Protein AF-A0A3C1KL51-F1 (afdb_monomer_lite)

Secondary structure (DSSP, 8-state):
-HHHHHHHHHHHHHHHH-GGGGTT-TTTSHHHHHHHHHHIIIIIIIIHHHHHHHHHHHHHHHTS--S-HHHHHHHHHHHHT-

Foldseek 3Di:
DQVVLVVLVVLLVVCVVPVCSCVPDPCSHSVNSVVVSVCCNCQVPVVVVCLVCVQVCVCVVVVHHDPDPVVSVVVVVVSVVD

Structure (mmCIF, N/CA/C/O backbone):
data_AF-A0A3C1KL51-F1
#
_entry.id   AF-A0A3C1KL51-F1
#
loop_
_atom_site.group_PDB
_atom_site.id
_atom_site.type_symbol
_atom_site.label_atom_id
_atom_site.label_alt_id
_atom_site.label_comp_id
_atom_site.label_asym_id
_atom_site.label_entity_id
_atom_site.label_seq_id
_atom_site.pdbx_PDB_ins_code
_atom_site.Cartn_x
_atom_site.Cartn_y
_atom_site.Cartn_z
_atom_site.occupancy
_atom_site.B_iso_or_equiv
_atom_site.auth_seq_id
_atom_site.auth_comp_id
_atom_site.auth_asym_id
_atom_site.auth_atom_id
_atom_site.pdbx_PDB_model_num
ATOM 1 N N . TRP A 1 1 ? -3.441 -5.050 -1.682 1.00 96.50 1 TRP A N 1
ATOM 2 C CA . TRP A 1 1 ? -2.145 -4.373 -1.890 1.00 96.50 1 TRP A CA 1
ATOM 3 C C . TRP A 1 1 ? -0.944 -5.299 -2.014 1.00 96.50 1 TRP A C 1
ATOM 5 O O . TRP A 1 1 ? -0.129 -5.030 -2.882 1.00 96.50 1 TRP A O 1
ATOM 15 N N . GLY A 1 2 ? -0.836 -6.395 -1.245 1.00 96.69 2 GLY A N 1
ATOM 16 C CA . GLY A 1 2 ? 0.330 -7.299 -1.315 1.00 96.69 2 GLY A CA 1
ATOM 17 C C . GLY A 1 2 ? 0.667 -7.784 -2.727 1.00 96.69 2 GLY A C 1
ATOM 18 O O . GLY A 1 2 ? 1.779 -7.573 -3.192 1.00 96.69 2 GLY A O 1
ATOM 19 N N . ILE A 1 3 ? -0.316 -8.330 -3.449 1.00 98.25 3 ILE A N 1
ATOM 20 C CA . ILE A 1 3 ? -0.134 -8.772 -4.843 1.00 98.25 3 ILE A CA 1
ATOM 21 C C . ILE A 1 3 ? 0.331 -7.615 -5.738 1.00 98.25 3 ILE A C 1
ATOM 23 O O . ILE A 1 3 ? 1.314 -7.756 -6.451 1.00 98.25 3 ILE A O 1
ATOM 27 N N . VAL A 1 4 ? -0.330 -6.455 -5.663 1.00 97.88 4 VAL A N 1
ATOM 28 C CA . VAL A 1 4 ? 0.011 -5.276 -6.479 1.00 97.88 4 VAL A CA 1
ATOM 29 C C . VAL A 1 4 ? 1.448 -4.822 -6.216 1.00 97.88 4 VAL A C 1
ATOM 31 O O . VAL A 1 4 ? 2.231 -4.709 -7.153 1.00 97.88 4 VAL A O 1
ATOM 34 N N . GLY A 1 5 ? 1.819 -4.616 -4.950 1.00 97.69 5 GLY A N 1
ATOM 35 C CA . GLY A 1 5 ? 3.165 -4.186 -4.578 1.00 97.69 5 GLY A CA 1
ATOM 36 C C . GLY A 1 5 ? 4.235 -5.182 -5.027 1.00 97.69 5 GLY A C 1
ATOM 37 O O . GLY A 1 5 ? 5.225 -4.777 -5.632 1.00 97.69 5 GLY A O 1
ATOM 38 N N . MET A 1 6 ? 4.015 -6.483 -4.809 1.00 98.44 6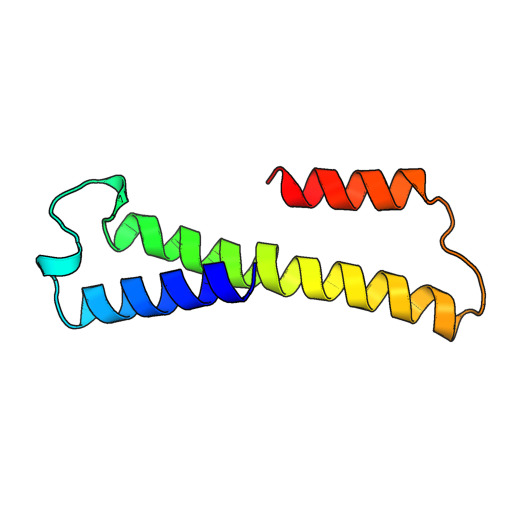 MET A N 1
ATOM 39 C CA . MET A 1 6 ? 4.958 -7.528 -5.220 1.00 98.44 6 MET A CA 1
ATOM 40 C C . MET A 1 6 ? 5.073 -7.650 -6.747 1.00 98.44 6 MET A C 1
ATOM 42 O O . MET A 1 6 ? 6.183 -7.797 -7.247 1.00 98.44 6 MET A O 1
ATOM 46 N N . LEU A 1 7 ? 3.975 -7.520 -7.502 1.00 98.50 7 LEU A N 1
ATOM 47 C CA . LEU A 1 7 ? 4.003 -7.532 -8.972 1.00 98.50 7 LEU A CA 1
ATOM 48 C C . LEU A 1 7 ? 4.773 -6.338 -9.545 1.00 98.50 7 LEU A C 1
ATOM 50 O O . LEU A 1 7 ? 5.586 -6.524 -10.448 1.00 98.50 7 LEU A O 1
ATOM 54 N N . VAL A 1 8 ? 4.583 -5.130 -9.000 1.00 98.25 8 VAL A N 1
ATOM 55 C CA . VAL A 1 8 ? 5.416 -3.974 -9.383 1.00 98.25 8 VAL A CA 1
ATOM 56 C C . VAL A 1 8 ? 6.879 -4.239 -9.017 1.00 98.25 8 VAL A C 1
ATOM 58 O O . VAL A 1 8 ? 7.763 -3.882 -9.786 1.00 98.25 8 VAL A O 1
ATOM 61 N N . GLY A 1 9 ? 7.142 -4.932 -7.904 1.00 98.38 9 GLY A N 1
ATOM 62 C CA . GLY A 1 9 ? 8.478 -5.394 -7.514 1.00 98.38 9 GLY A CA 1
ATOM 63 C C . GLY A 1 9 ? 9.128 -6.304 -8.556 1.00 98.38 9 GLY A C 1
ATOM 64 O O . GLY A 1 9 ? 10.261 -6.065 -8.967 1.00 98.38 9 GLY A O 1
ATOM 65 N N . VAL A 1 10 ? 8.390 -7.308 -9.036 1.00 98.56 10 VAL A N 1
ATOM 66 C CA . VAL A 1 10 ? 8.831 -8.196 -10.124 1.00 98.56 10 VAL A CA 1
ATOM 67 C C . VAL A 1 10 ? 9.089 -7.401 -11.405 1.00 98.56 10 VAL A C 1
ATOM 69 O O . VAL A 1 10 ? 10.112 -7.612 -12.053 1.00 98.56 10 VAL A O 1
ATOM 72 N N . LEU A 1 11 ? 8.215 -6.450 -11.748 1.00 98.19 11 LEU A N 1
ATOM 73 C CA . LEU A 1 11 ? 8.383 -5.601 -12.927 1.00 98.19 11 LEU A CA 1
ATOM 74 C C . LEU A 1 11 ? 9.663 -4.758 -12.850 1.00 98.19 11 LEU A C 1
ATOM 76 O O . LEU A 1 11 ? 10.460 -4.779 -13.784 1.00 98.19 11 LEU A O 1
ATOM 80 N N . ILE A 1 12 ? 9.897 -4.042 -11.746 1.00 98.44 12 ILE A N 1
ATOM 81 C CA . ILE A 1 12 ? 11.094 -3.198 -11.610 1.00 98.44 12 ILE A CA 1
ATOM 82 C C . ILE A 1 12 ? 12.376 -4.031 -11.477 1.00 98.44 12 ILE A C 1
ATOM 84 O O . ILE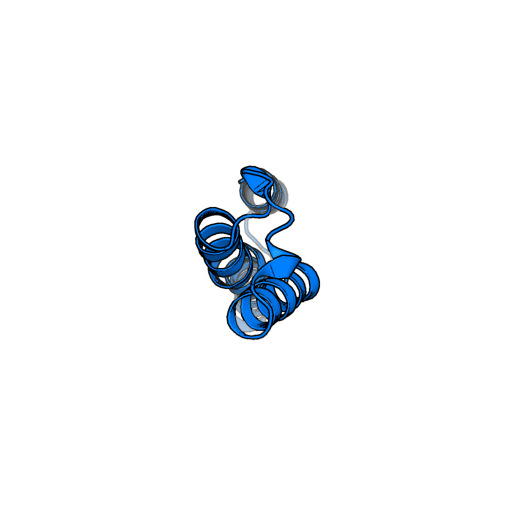 A 1 12 ? 13.433 -3.596 -11.927 1.00 98.44 12 ILE A O 1
ATOM 88 N N . ALA A 1 13 ? 12.300 -5.245 -10.925 1.00 98.62 13 ALA A N 1
ATOM 89 C CA . ALA A 1 13 ? 13.412 -6.192 -10.960 1.00 98.62 13 ALA A CA 1
ATOM 90 C C . ALA A 1 13 ? 13.719 -6.629 -12.403 1.00 98.62 13 ALA A C 1
ATOM 92 O O . ALA A 1 13 ? 14.879 -6.649 -12.812 1.00 98.62 13 ALA A O 1
ATOM 93 N N . ALA A 1 14 ? 12.687 -6.899 -13.209 1.00 98.44 14 ALA A 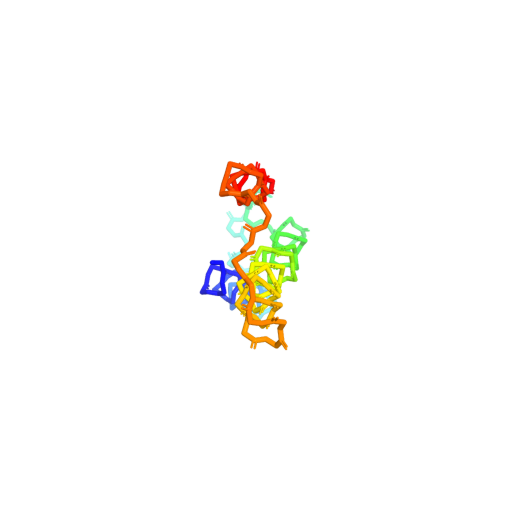N 1
ATOM 94 C CA . ALA A 1 14 ? 12.850 -7.210 -14.625 1.00 98.44 14 ALA A CA 1
ATOM 95 C C . ALA A 1 14 ? 13.408 -6.019 -15.423 1.00 98.44 14 ALA A C 1
ATOM 97 O O . ALA A 1 14 ? 14.211 -6.236 -16.320 1.00 98.44 14 ALA A O 1
ATOM 98 N N . GLN A 1 15 ? 13.070 -4.772 -15.076 1.00 98.38 15 GLN A N 1
ATOM 99 C CA . GLN A 1 15 ? 13.660 -3.571 -15.689 1.00 98.38 15 GLN A CA 1
ATOM 100 C C . GLN A 1 15 ? 15.159 -3.415 -15.405 1.00 98.38 15 GLN A C 1
ATOM 102 O O . GLN A 1 15 ? 15.873 -2.860 -16.239 1.00 98.38 15 GLN A O 1
ATOM 107 N N . LEU A 1 16 ? 15.646 -3.906 -14.258 1.00 97.94 16 LEU A N 1
ATOM 108 C CA . LEU A 1 16 ? 17.084 -3.963 -13.969 1.00 97.94 16 LEU A CA 1
ATOM 109 C C . LEU A 1 16 ? 17.792 -5.031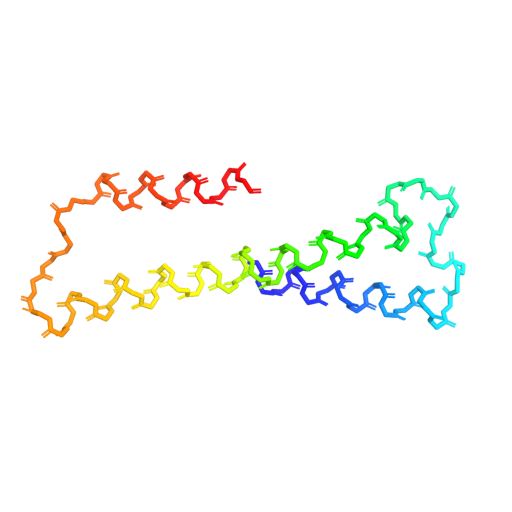 -14.810 1.00 97.94 16 LEU A C 1
ATOM 111 O O . LEU A 1 16 ? 18.914 -4.806 -15.252 1.00 97.94 16 LEU A O 1
ATOM 115 N N . ALA A 1 17 ? 17.142 -6.176 -15.042 1.00 98.44 17 ALA A N 1
ATOM 116 C CA . ALA A 1 17 ? 17.688 -7.255 -15.868 1.00 98.44 17 ALA A CA 1
ATOM 117 C C . ALA A 1 17 ? 17.613 -6.946 -17.376 1.00 98.44 17 ALA A C 1
ATOM 119 O O . ALA A 1 17 ? 18.538 -7.248 -18.126 1.00 98.44 17 ALA A O 1
ATOM 120 N N . PHE A 1 18 ? 16.519 -6.323 -17.815 1.00 98.00 18 PHE A N 1
ATOM 121 C CA . PHE A 1 18 ? 16.203 -6.021 -19.208 1.00 98.00 18 PHE A CA 1
ATOM 122 C C . PHE A 1 18 ? 15.728 -4.562 -19.335 1.00 98.00 18 PHE A C 1
ATOM 124 O O . PHE A 1 18 ? 14.523 -4.294 -19.273 1.00 98.00 18 PHE A O 1
ATOM 131 N N . PRO A 1 19 ? 16.644 -3.598 -19.561 1.00 96.56 19 PRO A N 1
ATOM 132 C CA . PRO A 1 19 ? 16.312 -2.170 -19.582 1.00 96.56 19 PRO A CA 1
ATOM 133 C C . PRO A 1 19 ? 15.240 -1.757 -20.600 1.00 96.56 19 PRO A C 1
ATOM 135 O O . PRO A 1 19 ? 14.545 -0.769 -20.374 1.00 96.56 19 PRO A O 1
ATOM 138 N N . ILE A 1 20 ? 15.039 -2.531 -21.672 1.00 97.12 20 ILE A N 1
ATOM 139 C CA . ILE A 1 20 ? 13.970 -2.313 -22.664 1.00 97.12 20 ILE A CA 1
ATOM 140 C C . ILE A 1 20 ? 12.561 -2.307 -22.042 1.00 97.12 20 ILE A C 1
ATOM 142 O O . ILE A 1 20 ? 11.659 -1.644 -22.547 1.00 97.12 20 ILE A O 1
ATOM 146 N N . LEU A 1 21 ? 12.374 -2.967 -20.894 1.00 97.25 21 LEU A N 1
ATOM 147 C CA . LEU A 1 21 ? 11.107 -2.988 -20.155 1.00 97.25 21 LEU A CA 1
ATOM 148 C C . LEU A 1 21 ? 10.784 -1.660 -19.444 1.00 97.25 21 LEU A C 1
ATOM 150 O O . LEU A 1 21 ? 9.781 -1.565 -18.736 1.00 97.25 21 LEU A O 1
ATOM 154 N N . ASN A 1 22 ? 11.612 -0.622 -19.603 1.00 96.81 22 ASN A N 1
ATOM 155 C CA . ASN A 1 22 ? 11.232 0.750 -19.257 1.00 96.81 22 ASN A CA 1
ATOM 156 C C . ASN A 1 22 ? 10.268 1.365 -20.290 1.00 96.81 22 ASN A C 1
ATOM 158 O O . ASN A 1 22 ? 9.582 2.333 -19.959 1.00 96.81 22 ASN A O 1
ATOM 162 N N . PHE A 1 23 ? 10.187 0.788 -21.498 1.00 96.25 23 PHE A N 1
ATOM 163 C CA . PHE A 1 23 ? 9.302 1.180 -22.606 1.00 96.25 23 PHE A CA 1
ATOM 164 C C . PHE A 1 23 ? 9.483 2.614 -23.129 1.00 96.25 23 PHE A C 1
ATOM 166 O O . PHE A 1 23 ? 8.611 3.103 -23.839 1.00 96.25 23 PHE A O 1
ATOM 173 N N . ASP A 1 24 ? 10.566 3.305 -22.758 1.00 95.94 24 ASP A N 1
ATOM 174 C CA . ASP A 1 24 ? 10.819 4.718 -23.087 1.00 95.94 24 ASP A CA 1
ATOM 175 C C . ASP A 1 24 ? 9.657 5.673 -22.730 1.00 95.94 24 ASP A C 1
ATOM 177 O O . ASP A 1 24 ? 9.537 6.775 -23.266 1.00 95.94 24 ASP A O 1
ATOM 181 N N . LEU A 1 25 ? 8.807 5.276 -21.774 1.00 96.94 25 LEU A N 1
ATOM 182 C CA . LEU A 1 25 ? 7.700 6.082 -21.266 1.00 96.94 25 LEU A CA 1
ATOM 183 C C . LEU A 1 25 ? 8.022 6.610 -19.862 1.00 96.94 25 LEU A C 1
ATOM 185 O O . LEU A 1 25 ? 8.535 5.883 -19.004 1.00 96.94 25 LEU A O 1
ATOM 189 N N . PRO A 1 26 ? 7.661 7.866 -19.554 1.00 95.56 26 PRO A N 1
ATOM 190 C CA . PRO A 1 26 ? 8.054 8.478 -18.292 1.00 95.56 26 PRO A CA 1
ATOM 191 C C . PRO A 1 26 ? 7.402 7.805 -17.072 1.00 95.56 26 PRO A C 1
ATOM 193 O O . PRO A 1 26 ? 8.049 7.694 -16.032 1.00 95.56 26 PRO A O 1
ATOM 196 N N . TRP A 1 27 ? 6.156 7.323 -17.169 1.00 96.38 27 TRP A N 1
ATOM 197 C CA . TRP A 1 27 ? 5.422 6.690 -16.055 1.00 96.38 27 TRP A CA 1
ATOM 198 C C . TRP A 1 27 ? 5.762 5.214 -15.816 1.00 96.38 27 TRP A C 1
ATOM 200 O O . TRP A 1 27 ? 5.488 4.719 -14.727 1.00 96.38 27 TRP A O 1
ATOM 210 N N . THR A 1 28 ? 6.377 4.520 -16.775 1.00 97.19 28 THR A N 1
ATOM 211 C CA . THR A 1 28 ? 6.869 3.144 -16.581 1.00 97.19 28 THR A CA 1
ATOM 212 C C . THR A 1 28 ? 8.356 3.080 -16.262 1.00 97.19 28 THR A C 1
ATOM 214 O O . THR A 1 28 ? 8.868 1.994 -16.022 1.00 97.19 28 THR A O 1
ATOM 217 N N . SER A 1 29 ? 9.061 4.213 -16.232 1.00 97.75 29 SER A N 1
ATOM 218 C CA . SER A 1 29 ? 10.484 4.236 -15.896 1.00 97.75 29 SER A CA 1
ATOM 219 C C . SER A 1 29 ? 10.761 3.683 -14.490 1.00 97.75 29 SER A C 1
ATOM 221 O O . SER A 1 29 ? 10.057 4.002 -13.524 1.00 97.75 29 SER A O 1
ATOM 223 N N . PHE A 1 30 ? 11.843 2.913 -14.352 1.00 97.94 30 PHE A N 1
ATOM 224 C CA . PHE A 1 30 ? 12.291 2.320 -13.088 1.00 97.94 30 PHE A CA 1
ATOM 225 C C . PHE A 1 30 ? 12.370 3.353 -11.956 1.00 97.94 30 PHE A C 1
ATOM 227 O O . PHE A 1 30 ? 11.924 3.103 -10.836 1.00 97.94 30 PHE A O 1
ATOM 234 N N . GLY A 1 31 ? 12.882 4.551 -12.258 1.00 97.25 31 GLY A N 1
ATOM 235 C CA . GLY A 1 31 ? 13.019 5.637 -11.287 1.00 97.25 31 GLY A CA 1
ATOM 236 C C . GLY A 1 31 ? 11.693 6.086 -10.662 1.00 97.25 31 GLY A C 1
ATOM 237 O O . GLY A 1 31 ? 11.681 6.451 -9.489 1.00 97.25 31 GLY A O 1
ATOM 238 N N . ARG A 1 32 ? 10.574 6.017 -11.401 1.00 97.75 32 ARG A N 1
ATOM 239 C CA . ARG A 1 32 ? 9.236 6.362 -10.886 1.00 97.75 32 ARG A CA 1
ATOM 240 C C . ARG A 1 32 ? 8.497 5.162 -10.303 1.00 97.75 32 ARG A C 1
ATOM 242 O O . ARG A 1 32 ? 7.818 5.304 -9.289 1.00 97.75 32 ARG A O 1
ATOM 249 N N . LEU A 1 33 ? 8.650 3.978 -10.895 1.00 98.19 33 LEU A N 1
ATOM 250 C CA . LEU A 1 33 ? 8.003 2.764 -10.394 1.00 98.19 33 LEU A CA 1
ATOM 251 C C . LEU A 1 33 ? 8.624 2.245 -9.091 1.00 98.19 33 LEU A C 1
ATOM 253 O O . LEU A 1 33 ? 7.928 1.628 -8.290 1.00 98.19 33 LEU A O 1
ATOM 257 N N . ARG A 1 34 ? 9.906 2.515 -8.826 1.00 98.06 34 ARG A N 1
ATOM 258 C CA . ARG A 1 34 ? 10.569 2.104 -7.580 1.00 98.06 34 ARG A CA 1
ATOM 259 C C . ARG A 1 34 ? 9.923 2.698 -6.317 1.00 98.06 34 ARG A C 1
ATOM 261 O O . ARG A 1 34 ? 9.561 1.916 -5.441 1.00 98.06 34 ARG A O 1
ATOM 268 N N . PRO A 1 35 ? 9.745 4.027 -6.170 1.00 98.19 35 PRO A N 1
ATOM 269 C CA . PRO A 1 35 ? 9.041 4.567 -5.008 1.00 98.19 35 PRO A CA 1
ATOM 270 C C . PRO A 1 35 ? 7.569 4.130 -4.960 1.00 98.19 35 PRO A C 1
ATOM 272 O O . PRO A 1 35 ? 7.041 3.961 -3.863 1.00 98.19 35 PRO A O 1
ATOM 275 N N . LEU A 1 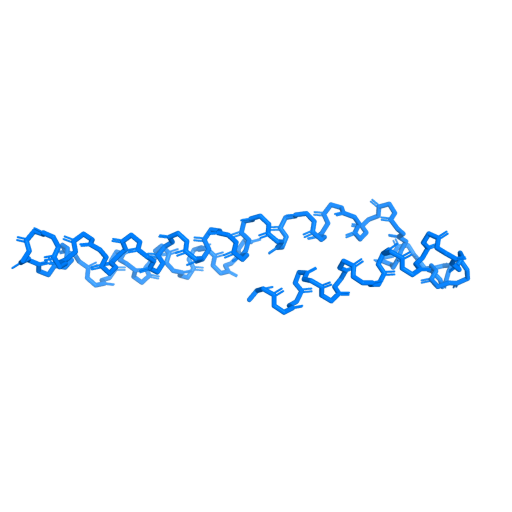36 ? 6.921 3.874 -6.105 1.00 98.06 36 LEU A N 1
ATOM 276 C CA . LEU A 1 36 ? 5.578 3.280 -6.140 1.00 98.06 36 LEU A CA 1
ATOM 277 C C . LEU A 1 36 ? 5.569 1.871 -5.522 1.00 98.06 36 LEU A C 1
ATOM 279 O O . LEU A 1 36 ? 4.757 1.603 -4.642 1.00 98.06 36 LEU A O 1
ATOM 283 N N . HIS A 1 37 ? 6.495 0.994 -5.926 1.00 98.50 37 HIS A N 1
ATOM 284 C CA . HIS A 1 37 ? 6.669 -0.340 -5.345 1.00 98.50 37 HIS A CA 1
ATOM 285 C C . HIS A 1 37 ? 6.883 -0.270 -3.830 1.00 98.50 37 HIS A C 1
ATOM 287 O O . HIS A 1 37 ? 6.167 -0.931 -3.079 1.00 98.50 37 HIS A O 1
ATOM 293 N N . THR A 1 38 ? 7.826 0.562 -3.378 1.00 98.31 38 THR A N 1
ATOM 294 C CA . THR A 1 38 ? 8.148 0.694 -1.953 1.00 98.31 38 THR A CA 1
ATOM 295 C C . THR A 1 38 ? 6.934 1.142 -1.139 1.00 98.31 38 THR A C 1
ATOM 297 O O . THR A 1 38 ? 6.609 0.503 -0.140 1.00 98.31 38 THR A O 1
ATOM 300 N N . ASN A 1 39 ? 6.222 2.190 -1.571 1.00 98.31 39 ASN A N 1
ATOM 301 C CA . ASN A 1 39 ? 5.029 2.659 -0.860 1.00 98.31 39 ASN A CA 1
ATOM 302 C C . ASN A 1 39 ? 3.896 1.619 -0.889 1.00 98.31 39 ASN A C 1
ATOM 304 O O . ASN A 1 39 ? 3.265 1.371 0.138 1.00 98.31 39 ASN A O 1
ATOM 308 N N . ALA A 1 40 ? 3.677 0.951 -2.026 1.00 97.81 40 ALA A N 1
ATOM 309 C CA . ALA A 1 40 ? 2.648 -0.078 -2.154 1.00 97.81 40 ALA A CA 1
ATOM 310 C C . ALA A 1 40 ? 2.925 -1.313 -1.276 1.00 97.81 40 ALA A C 1
ATOM 312 O O . ALA A 1 40 ? 1.993 -1.909 -0.737 1.00 97.81 40 ALA A O 1
ATOM 313 N N . VAL A 1 41 ? 4.189 -1.717 -1.114 1.00 97.94 41 VAL A N 1
ATOM 314 C CA . VAL A 1 41 ? 4.550 -2.869 -0.271 1.00 97.94 41 VAL A CA 1
ATOM 315 C C . VAL A 1 41 ? 4.586 -2.498 1.212 1.00 97.94 41 VAL A C 1
ATOM 317 O O . VAL A 1 41 ? 4.070 -3.249 2.038 1.00 97.94 41 VAL A O 1
ATOM 320 N N . ILE A 1 42 ? 5.160 -1.351 1.577 1.00 97.94 42 ILE A N 1
ATOM 321 C CA . ILE A 1 42 ? 5.305 -0.974 2.989 1.00 97.94 42 ILE A CA 1
ATOM 322 C C . ILE A 1 42 ? 3.984 -0.452 3.544 1.00 97.94 42 ILE A C 1
ATOM 324 O O . ILE A 1 42 ? 3.449 -1.013 4.498 1.00 97.94 42 ILE A O 1
ATOM 328 N N . PHE A 1 43 ? 3.437 0.604 2.950 1.00 98.00 43 PHE A N 1
ATOM 329 C CA . PHE A 1 43 ? 2.247 1.251 3.484 1.00 98.00 43 PHE A CA 1
ATOM 330 C C . PHE A 1 43 ? 0.994 0.527 3.009 1.00 98.00 43 PHE A C 1
ATOM 332 O O . PHE A 1 43 ? 0.264 -0.029 3.825 1.00 98.00 43 PHE A O 1
ATOM 339 N N . ALA A 1 44 ? 0.763 0.421 1.705 1.00 98.00 44 ALA A N 1
ATOM 340 C CA . ALA A 1 44 ? -0.498 -0.153 1.254 1.00 98.00 44 ALA A CA 1
ATOM 341 C C . ALA A 1 44 ? -0.638 -1.627 1.698 1.00 98.00 44 ALA A C 1
ATOM 343 O O . ALA A 1 44 ? -1.657 -2.012 2.258 1.00 98.00 44 ALA A O 1
ATOM 344 N N . PHE A 1 45 ? 0.386 -2.471 1.539 1.00 98.31 45 PHE A N 1
ATOM 345 C CA . PHE A 1 45 ? 0.340 -3.851 2.037 1.00 98.31 45 PHE A CA 1
ATOM 346 C C . PHE A 1 45 ? 0.618 -3.967 3.539 1.00 98.31 45 PHE A C 1
ATOM 348 O O . PHE A 1 45 ? -0.260 -4.432 4.267 1.00 98.31 45 PHE A O 1
ATOM 355 N N . GLY A 1 46 ? 1.803 -3.565 4.004 1.00 98.19 46 GLY A N 1
ATOM 356 C CA . GLY A 1 46 ? 2.182 -3.697 5.413 1.00 98.19 46 GLY A CA 1
ATOM 357 C C . GLY A 1 46 ? 1.260 -2.915 6.352 1.00 98.19 46 GLY A C 1
ATOM 358 O O . GLY A 1 46 ? 0.800 -3.456 7.353 1.00 98.19 46 GLY A O 1
ATOM 359 N N . GLY A 1 47 ? 0.893 -1.686 5.997 1.00 98.00 47 GLY A N 1
ATOM 360 C CA . GLY A 1 47 ? -0.070 -0.882 6.749 1.00 98.00 47 GLY A CA 1
ATOM 361 C C . GLY A 1 47 ? -1.466 -1.502 6.794 1.00 98.00 47 GLY A C 1
ATOM 362 O O . GLY A 1 47 ? -2.026 -1.624 7.880 1.00 98.00 47 GLY A O 1
ATOM 363 N N . SER A 1 48 ? -2.018 -1.994 5.675 1.00 98.25 48 SER A N 1
ATOM 364 C CA . SER A 1 48 ? -3.305 -2.716 5.717 1.00 98.25 48 SER A CA 1
ATOM 365 C C . SER A 1 48 ? -3.229 -3.998 6.551 1.00 98.25 48 SER A C 1
ATOM 367 O O . SER A 1 48 ? -4.185 -4.324 7.256 1.00 98.25 48 SER A O 1
ATOM 369 N N . ALA A 1 49 ? -2.100 -4.712 6.511 1.00 98.50 49 ALA A N 1
ATOM 370 C CA . ALA A 1 49 ? -1.876 -5.871 7.369 1.00 98.50 49 ALA A CA 1
ATOM 371 C C . ALA A 1 49 ? -1.868 -5.472 8.853 1.00 98.50 49 ALA A C 1
ATOM 373 O O . ALA A 1 49 ? -2.494 -6.152 9.667 1.00 98.50 49 ALA A O 1
ATOM 374 N N . LEU A 1 50 ? -1.243 -4.345 9.206 1.00 98.62 50 LEU A N 1
ATOM 375 C CA . LEU A 1 50 ? -1.253 -3.795 10.564 1.00 98.62 50 LEU A CA 1
ATOM 376 C C . LEU A 1 50 ? -2.646 -3.325 10.996 1.00 98.62 50 LEU A C 1
ATOM 378 O O . LEU A 1 50 ? -3.045 -3.607 12.122 1.00 98.62 50 LEU A O 1
ATOM 382 N N . PHE A 1 51 ? -3.426 -2.677 10.127 1.00 98.19 51 PHE A N 1
ATOM 383 C CA . PHE A 1 51 ? -4.814 -2.310 10.433 1.00 98.19 51 PHE A CA 1
ATOM 384 C C . PHE A 1 51 ? -5.665 -3.543 10.738 1.00 98.19 51 PHE A C 1
ATOM 386 O O . PHE A 1 51 ? -6.296 -3.615 11.789 1.00 98.19 51 PHE A O 1
ATOM 393 N N . ALA A 1 52 ? -5.639 -4.546 9.858 1.00 98.44 52 ALA A N 1
ATOM 394 C CA . ALA A 1 52 ? -6.412 -5.768 10.048 1.00 98.44 52 ALA A CA 1
ATOM 395 C C . ALA A 1 52 ? -5.990 -6.522 11.319 1.00 98.44 52 ALA A C 1
ATOM 397 O O . ALA A 1 52 ? -6.840 -6.915 12.121 1.00 98.44 52 ALA A O 1
ATOM 398 N N . THR A 1 53 ? -4.682 -6.695 11.529 1.00 98.69 53 THR A N 1
ATOM 399 C CA . THR A 1 53 ? -4.168 -7.411 12.705 1.00 98.69 53 THR A CA 1
ATOM 400 C C . THR A 1 53 ? -4.437 -6.649 13.994 1.00 98.69 53 THR A C 1
ATOM 402 O O . THR A 1 53 ? -4.933 -7.253 14.938 1.00 98.69 53 THR A O 1
ATOM 405 N N . SER A 1 54 ? -4.203 -5.337 14.048 1.00 98.50 54 SER A N 1
ATOM 406 C CA . SER A 1 54 ? -4.466 -4.536 15.250 1.00 98.5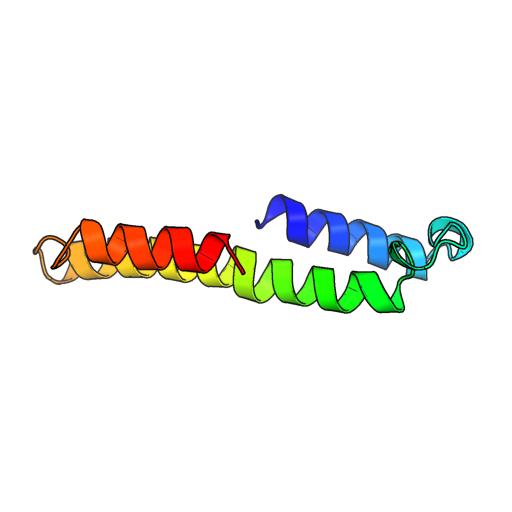0 54 SER A CA 1
ATOM 407 C C . SER A 1 54 ? -5.952 -4.502 15.611 1.00 98.50 54 SER A C 1
ATOM 409 O O . SER A 1 54 ? -6.289 -4.780 16.760 1.00 98.50 54 SER A O 1
ATOM 411 N N . TYR A 1 55 ? -6.849 -4.260 14.647 1.00 98.44 55 TYR A N 1
ATOM 412 C CA . TYR A 1 55 ? -8.300 -4.274 14.872 1.00 98.44 55 TYR A CA 1
ATOM 413 C C . TYR A 1 55 ? -8.814 -5.627 15.334 1.00 98.44 55 TYR A C 1
ATOM 415 O O . TYR A 1 55 ? -9.705 -5.689 16.181 1.00 98.44 55 TYR A O 1
ATOM 423 N N . TYR A 1 56 ? -8.253 -6.714 14.818 1.00 98.56 56 TYR A N 1
ATOM 424 C CA . TYR A 1 56 ? -8.611 -8.044 15.278 1.00 98.56 56 TYR A CA 1
ATOM 425 C C . TYR A 1 56 ? -8.064 -8.330 16.682 1.00 98.56 56 TYR A C 1
ATOM 427 O O . TYR A 1 56 ? -8.820 -8.698 17.583 1.00 98.56 56 TYR A O 1
ATOM 435 N N . VAL A 1 57 ? -6.755 -8.147 16.878 1.00 98.75 57 VAL A N 1
ATOM 436 C CA . VAL A 1 57 ? -6.058 -8.502 18.118 1.00 98.75 57 VAL A CA 1
ATOM 437 C C . VAL A 1 57 ? -6.606 -7.698 19.285 1.00 98.75 57 VAL A C 1
ATOM 439 O O . VAL A 1 57 ? -6.966 -8.312 20.282 1.00 98.75 57 VAL A O 1
ATOM 442 N N . VAL A 1 58 ? -6.761 -6.374 19.160 1.00 98.50 58 VAL A N 1
ATOM 443 C CA . VAL A 1 58 ? -7.224 -5.526 20.273 1.00 98.50 58 VAL A CA 1
ATOM 444 C C . VAL A 1 58 ? -8.594 -5.957 20.793 1.00 98.50 58 VAL A C 1
ATOM 446 O O . VAL A 1 58 ? -8.788 -6.043 22.003 1.00 98.50 58 VAL A O 1
ATOM 449 N N . GLN A 1 59 ? -9.525 -6.311 19.902 1.00 98.62 59 GLN A N 1
ATOM 450 C CA . GLN A 1 59 ? -10.862 -6.753 20.300 1.00 98.62 59 GLN A CA 1
ATOM 451 C C . GLN A 1 59 ? -10.829 -8.103 21.022 1.00 98.62 59 GLN A C 1
ATOM 453 O O . GLN A 1 59 ? -11.574 -8.331 21.972 1.00 98.62 59 GLN A O 1
ATOM 458 N N . ARG A 1 60 ? -9.960 -9.022 20.585 1.00 98.44 60 ARG A N 1
ATOM 459 C CA . ARG A 1 60 ? -9.853 -10.365 21.172 1.00 98.44 60 ARG A CA 1
ATOM 460 C C . ARG A 1 60 ? -9.030 -10.389 22.453 1.00 98.44 60 ARG A C 1
ATOM 462 O O . ARG A 1 60 ? -9.355 -11.153 23.350 1.00 98.44 60 ARG A O 1
ATOM 469 N N . THR A 1 61 ? -7.992 -9.576 22.578 1.00 98.62 61 THR A N 1
ATOM 470 C CA . THR A 1 61 ? -7.172 -9.550 23.796 1.00 98.62 61 THR A CA 1
ATOM 471 C C . THR A 1 61 ? -7.857 -8.800 24.929 1.00 98.62 61 THR A C 1
ATOM 473 O O . THR A 1 61 ? -7.672 -9.163 26.084 1.00 98.62 61 THR A O 1
ATOM 476 N N . THR A 1 62 ? -8.689 -7.804 24.613 1.00 98.56 62 THR A N 1
ATOM 477 C CA . THR A 1 62 ? -9.469 -7.059 25.616 1.00 98.56 62 THR A CA 1
ATOM 478 C C . THR A 1 62 ? -10.889 -7.586 25.805 1.00 98.56 62 THR A C 1
ATOM 480 O O . THR A 1 62 ? -11.551 -7.192 26.758 1.00 98.56 62 THR A O 1
ATOM 483 N N . GLN A 1 63 ? -11.355 -8.489 24.933 1.00 98.25 63 GLN A N 1
ATOM 484 C CA . GLN A 1 63 ? -12.717 -9.048 24.939 1.00 98.25 63 GLN A CA 1
ATOM 485 C C . GLN A 1 63 ? -13.825 -7.982 24.823 1.00 98.25 63 GLN A C 1
ATOM 487 O O . GLN A 1 63 ? -14.948 -8.185 25.281 1.00 98.25 63 GLN A O 1
ATOM 492 N N . VAL A 1 64 ? -13.531 -6.854 24.172 1.00 98.00 64 VAL A N 1
ATOM 493 C CA . VAL A 1 64 ? -14.490 -5.770 23.914 1.00 98.00 64 VAL A CA 1
ATOM 494 C C . VAL A 1 64 ? -14.506 -5.444 22.420 1.00 98.00 64 VAL A C 1
ATOM 496 O O . VAL A 1 64 ? -13.498 -5.576 21.726 1.00 98.00 64 VAL A O 1
ATOM 499 N N . ARG A 1 65 ? -15.667 -5.034 21.895 1.00 97.75 65 ARG A N 1
ATOM 500 C CA . ARG A 1 65 ? -15.782 -4.543 20.512 1.00 97.75 65 ARG A CA 1
ATOM 501 C C . ARG A 1 65 ? -14.982 -3.253 20.310 1.00 97.75 65 ARG A C 1
ATOM 503 O O . ARG A 1 65 ? -14.744 -2.501 21.251 1.00 97.75 65 ARG A O 1
ATOM 510 N N . LEU A 1 66 ? -14.604 -2.979 19.063 1.00 97.31 66 LEU A N 1
ATOM 511 C CA . LEU A 1 66 ? -14.033 -1.688 18.675 1.00 97.31 66 LEU A CA 1
ATOM 512 C C . LEU A 1 66 ? -14.949 -0.533 19.106 1.00 97.31 66 LEU A C 1
ATOM 514 O O . LEU A 1 66 ? -16.171 -0.627 19.024 1.00 97.31 66 LEU A O 1
ATOM 518 N N . ILE A 1 67 ? -14.337 0.571 19.537 1.00 97.00 67 ILE A N 1
ATOM 519 C CA . ILE A 1 67 ? -15.044 1.725 20.111 1.00 97.00 67 ILE A CA 1
ATOM 520 C C . ILE A 1 67 ? -16.071 2.356 19.156 1.00 97.00 67 ILE A C 1
ATOM 522 O O . ILE A 1 67 ? -17.079 2.897 19.603 1.00 97.00 67 ILE A O 1
ATOM 526 N N . SER A 1 68 ? -15.820 2.323 17.844 1.00 97.56 68 SER A N 1
ATOM 527 C CA . SER A 1 68 ? -16.718 2.890 16.838 1.00 97.56 68 SER A CA 1
ATOM 528 C C . SER A 1 68 ? -16.467 2.291 15.459 1.00 97.56 68 SER A C 1
ATOM 530 O O . SER A 1 68 ? -15.394 2.474 14.878 1.00 97.56 68 SER A O 1
ATOM 532 N N . ASP A 1 69 ? -17.498 1.663 14.894 1.00 96.38 69 ASP A N 1
ATOM 533 C CA . ASP A 1 69 ? -17.465 1.124 13.530 1.00 96.38 69 ASP A CA 1
ATOM 534 C C . ASP A 1 69 ? -17.291 2.235 12.484 1.00 96.38 69 ASP A C 1
ATOM 536 O O . ASP A 1 69 ? -16.603 2.055 11.482 1.00 96.38 69 ASP A O 1
ATOM 540 N N . LYS A 1 70 ? -17.858 3.425 12.735 1.00 97.62 70 LYS A N 1
ATOM 541 C CA . LYS A 1 70 ? -17.713 4.585 11.838 1.00 97.62 70 LYS A CA 1
ATOM 542 C C . LYS A 1 70 ? -16.278 5.099 11.809 1.00 97.62 70 LYS A C 1
ATOM 544 O O . LYS A 1 70 ? -15.788 5.465 10.746 1.00 97.62 70 LYS A O 1
ATOM 549 N N . LEU A 1 71 ? -15.602 5.117 12.960 1.00 97.12 71 LEU A N 1
ATOM 550 C CA . LEU A 1 71 ? -14.210 5.556 13.029 1.00 97.12 71 LEU A CA 1
ATOM 551 C C . LEU A 1 71 ? -13.273 4.536 12.369 1.00 97.12 71 LEU A C 1
ATOM 553 O O . LEU A 1 71 ? -12.362 4.936 11.652 1.00 97.12 71 LEU A O 1
ATOM 557 N N . ALA A 1 72 ? -13.537 3.237 12.541 1.00 97.38 72 ALA A N 1
ATOM 558 C CA . ALA A 1 72 ? -12.811 2.179 11.837 1.00 97.38 72 ALA A CA 1
ATOM 559 C C . ALA A 1 72 ? -13.050 2.213 10.313 1.00 97.38 72 ALA A C 1
ATOM 561 O O . ALA A 1 72 ? -12.139 1.963 9.528 1.00 97.38 72 ALA A O 1
ATOM 562 N N . ALA A 1 73 ? -14.262 2.562 9.869 1.00 97.56 73 ALA A N 1
ATOM 563 C CA . ALA A 1 73 ? -14.542 2.777 8.452 1.00 97.56 73 ALA A CA 1
ATOM 564 C C . ALA A 1 73 ? -13.831 4.028 7.906 1.00 97.56 73 ALA A C 1
ATOM 566 O O . ALA A 1 73 ? -13.335 4.003 6.781 1.00 97.56 73 ALA A O 1
ATOM 567 N N . PHE A 1 74 ? -13.749 5.106 8.694 1.00 98.25 74 PHE A N 1
ATOM 568 C CA . PHE A 1 74 ? -13.016 6.319 8.325 1.00 98.25 74 PHE A CA 1
ATOM 569 C C . PHE A 1 74 ? -11.526 6.040 8.111 1.00 98.25 74 PHE A C 1
ATOM 571 O O . PHE A 1 74 ? -10.982 6.425 7.080 1.00 98.25 74 PHE A O 1
ATOM 578 N N . THR A 1 75 ? -10.871 5.339 9.037 1.00 97.88 75 THR A N 1
ATOM 579 C CA . THR A 1 75 ? -9.457 4.968 8.881 1.00 97.88 75 THR A CA 1
ATOM 580 C C . THR A 1 75 ? -9.248 4.020 7.707 1.00 97.88 75 THR A C 1
ATOM 582 O O . THR A 1 75 ? -8.276 4.188 6.980 1.00 97.88 75 THR A O 1
ATOM 585 N N . PHE A 1 76 ? -10.167 3.076 7.467 1.00 98.12 76 PHE A N 1
ATOM 586 C CA . PHE A 1 76 ? -10.107 2.201 6.298 1.00 98.12 76 PHE A CA 1
ATOM 587 C C . PHE A 1 76 ? -10.166 3.003 4.995 1.00 98.12 76 PHE A C 1
ATOM 589 O O . PHE A 1 76 ? -9.229 2.948 4.206 1.00 98.12 76 PHE A O 1
ATOM 596 N N . TRP A 1 77 ? -11.225 3.784 4.765 1.00 98.31 77 TRP A N 1
ATOM 597 C CA . TRP A 1 77 ? -11.367 4.535 3.514 1.00 98.31 77 TRP A CA 1
ATOM 598 C C . TRP A 1 77 ? -10.316 5.633 3.364 1.00 98.31 77 TRP A C 1
ATOM 600 O O . TRP A 1 77 ? -9.826 5.847 2.259 1.00 98.31 77 TRP A O 1
ATOM 610 N N . GLY A 1 78 ? -9.919 6.271 4.467 1.00 97.81 78 GLY A N 1
ATOM 611 C CA . GLY A 1 78 ? -8.802 7.209 4.491 1.00 97.81 78 GLY A CA 1
ATOM 612 C C . GLY A 1 78 ? -7.489 6.551 4.068 1.00 97.81 78 GLY A C 1
ATOM 613 O O . GLY A 1 78 ? -6.756 7.129 3.277 1.00 97.81 78 GLY A O 1
ATOM 614 N N . TRP A 1 79 ? -7.223 5.322 4.520 1.00 97.94 79 TRP A N 1
ATOM 615 C CA . TRP A 1 79 ? -6.042 4.560 4.108 1.00 97.94 79 TRP A CA 1
ATOM 616 C C . TRP A 1 79 ? -6.095 4.103 2.651 1.00 97.94 79 TRP A C 1
ATOM 618 O O . TRP A 1 79 ? -5.069 4.027 1.996 1.00 97.94 79 TRP A O 1
ATOM 628 N N . GLN A 1 80 ? -7.282 3.793 2.129 1.00 97.19 80 GLN A N 1
ATOM 629 C CA . GLN A 1 80 ? -7.439 3.381 0.732 1.00 97.19 80 GLN A CA 1
ATOM 630 C C . GLN A 1 80 ? -7.324 4.548 -0.261 1.00 97.19 80 GLN A C 1
ATOM 632 O O . GLN A 1 80 ? -7.090 4.303 -1.443 1.00 97.19 80 GLN A O 1
ATOM 637 N N . ALA A 1 81 ? -7.537 5.786 0.192 1.00 95.44 81 ALA A N 1
ATOM 638 C CA . ALA A 1 81 ? -7.506 6.983 -0.647 1.00 95.44 81 ALA A CA 1
ATOM 639 C C . ALA A 1 81 ? -6.090 7.532 -0.904 1.00 95.44 81 ALA A C 1
ATOM 641 O O . ALA A 1 81 ? -5.937 8.397 -1.768 1.00 95.44 81 ALA A O 1
ATOM 642 N N . VAL A 1 82 ? -5.088 7.062 -0.155 1.00 75.75 82 VAL A N 1
ATOM 643 C CA . VAL A 1 82 ? -3.694 7.537 -0.184 1.00 75.75 82 VAL A CA 1
ATOM 644 C C . VAL A 1 82 ? -2.773 6.406 -0.623 1.00 75.75 82 VAL A C 1
ATOM 646 O O . VAL A 1 82 ? -1.878 6.679 -1.451 1.00 75.75 82 VAL A O 1
#

Radius of gyration: 17.41 Å; chains: 1; bounding box: 35×19×49 Å

InterPro domains:
  IPR000883 Cytochrome c oxidase subunit I [PF00115] (1-78)
  IPR036927 Cytochrome c oxidase-like, subunit I superfamily [G3DSA:1.20.210.10] (1-82)
  IPR036927 Cytochrome c oxidase-like, subunit I superfamily [SSF81442] (1-81)

Organism: NCBI:txid287487

Sequence (82 aa):
WGIVGMLVGVLIAAQLAFPILNFDLPWTSFGRLRPLHTNAVIFAFGGSALFATSYYVVQRTTQVRLISDKLAAFTFWGWQAV

pLDDT: mean 97.57, std 2.54, range [75.75, 98.75]